Protein AF-A0ABD0SDE1-F1 (afdb_monomer)

InterPro domains:
  IPR009069 Cysteine alpha-hairpin motif superfamily [SSF47072] (12-41)

Solvent-accessible surface area (backbone atoms only — not comparable to full-atom values): 4621 Å² total; per-residue (Å²): 132,84,83,87,75,73,82,56,47,72,78,76,33,93,54,45,66,60,49,49,53,50,49,55,44,24,70,75,53,78,64,40,64,81,81,61,58,54,68,65,36,53,56,24,54,79,70,70,41,79,67,42,65,74,54,75,88,50,44,62,62,52,49,54,54,49,58,69,72,48,84,82,127

Organism: Loxostege sticticalis (NCBI:txid481309)

Radius of gyration: 16.27 Å; Cα contacts (8 Å, |Δi|>4): 23; chains: 1; bounding box: 40×29×38 Å

Sequence (73 aa):
MTKLINRDAARLNPCIKEQEQSYQCLNKNGFDHAKCEGKVYQDRKSKGLQPYMPNVDDRERIKEEYKKSVRFE

pLDDT: mean 83.59, std 8.62, range [49.09, 94.94]

Mean predicted aligned error: 8.44 Å

Structure (mmCIF, N/CA/C/O backbone):
data_AF-A0ABD0SDE1-F1
#
_entry.id   AF-A0ABD0SDE1-F1
#
loop_
_atom_site.group_PDB
_atom_site.id
_atom_site.type_symbol
_atom_site.label_atom_id
_atom_site.label_alt_id
_atom_site.label_comp_id
_atom_site.label_asym_id
_atom_site.label_entity_id
_atom_site.label_seq_id
_atom_site.pdbx_PDB_ins_code
_atom_site.Cartn_x
_atom_site.Cartn_y
_atom_site.Cartn_z
_atom_site.occupancy
_atom_site.B_iso_or_equiv
_atom_site.auth_seq_id
_atom_site.auth_comp_id
_atom_site.auth_asym_id
_atom_site.auth_atom_id
_atom_site.pdbx_PDB_model_num
ATOM 1 N N . MET A 1 1 ? 19.949 -15.273 -17.597 1.00 54.59 1 MET A N 1
ATOM 2 C CA . MET A 1 1 ? 19.394 -13.951 -17.960 1.00 54.59 1 MET A CA 1
ATOM 3 C C . MET A 1 1 ? 20.000 -12.904 -17.047 1.00 54.59 1 MET A C 1
ATOM 5 O O . MET A 1 1 ? 19.874 -13.021 -15.835 1.00 54.59 1 MET A O 1
ATOM 9 N N . THR A 1 2 ? 20.693 -11.923 -17.608 1.00 66.19 2 THR A N 1
ATOM 10 C CA . THR A 1 2 ? 21.217 -10.771 -16.867 1.00 66.19 2 THR A CA 1
ATOM 11 C C . THR A 1 2 ? 20.048 -9.864 -16.489 1.00 66.19 2 THR A C 1
ATOM 13 O O . THR A 1 2 ? 19.275 -9.455 -17.352 1.00 66.19 2 THR A O 1
ATOM 16 N N . LYS A 1 3 ? 19.873 -9.580 -15.194 1.00 74.50 3 LYS A N 1
ATOM 17 C CA . LYS A 1 3 ? 18.814 -8.687 -14.712 1.00 74.50 3 LYS A CA 1
ATOM 18 C C . LYS A 1 3 ? 19.126 -7.265 -15.192 1.00 74.50 3 LYS A C 1
ATOM 20 O O . LYS A 1 3 ? 20.134 -6.695 -14.785 1.00 74.50 3 LYS A O 1
ATOM 25 N N . LEU A 1 4 ? 18.289 -6.706 -16.065 1.00 77.81 4 LEU A N 1
ATOM 26 C CA . LEU A 1 4 ? 18.349 -5.290 -16.436 1.00 77.81 4 LEU A CA 1
ATOM 27 C C . LEU A 1 4 ? 17.966 -4.457 -15.204 1.00 77.81 4 LEU A C 1
ATOM 29 O O . LEU A 1 4 ? 16.879 -4.630 -14.655 1.00 77.81 4 LEU A O 1
ATOM 33 N N . ILE A 1 5 ? 18.872 -3.593 -14.740 1.00 76.75 5 ILE A N 1
ATOM 34 C CA . ILE A 1 5 ? 18.662 -2.738 -13.563 1.00 76.75 5 ILE A CA 1
ATOM 35 C C . ILE A 1 5 ? 18.631 -1.283 -14.023 1.00 76.75 5 ILE A C 1
ATOM 37 O O . ILE A 1 5 ? 19.645 -0.750 -14.472 1.00 76.75 5 ILE A O 1
ATOM 41 N N . ASN A 1 6 ? 17.480 -0.629 -13.869 1.00 80.69 6 ASN A N 1
ATOM 42 C CA . ASN A 1 6 ? 17.356 0.812 -14.059 1.00 80.69 6 ASN A CA 1
ATOM 43 C C . ASN A 1 6 ? 17.851 1.539 -12.795 1.00 80.69 6 ASN A C 1
ATOM 45 O O . ASN A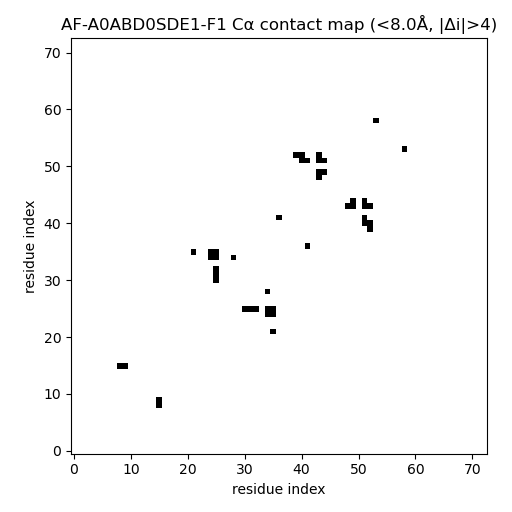 1 6 ? 17.132 1.624 -11.802 1.00 80.69 6 ASN A O 1
ATOM 49 N N . ARG A 1 7 ? 19.087 2.051 -12.829 1.00 80.44 7 ARG A N 1
ATOM 50 C CA . ARG A 1 7 ? 19.710 2.754 -11.690 1.00 80.44 7 ARG A CA 1
ATOM 51 C C . ARG A 1 7 ? 19.088 4.123 -11.403 1.00 80.44 7 ARG A C 1
ATOM 53 O O . ARG A 1 7 ? 19.187 4.603 -10.279 1.00 80.44 7 ARG A O 1
ATOM 60 N N . ASP A 1 8 ? 18.415 4.722 -12.381 1.00 85.38 8 ASP A N 1
ATOM 61 C CA . ASP A 1 8 ? 17.741 6.013 -12.232 1.00 85.38 8 ASP A CA 1
ATOM 62 C C . ASP A 1 8 ? 16.316 5.891 -11.684 1.00 85.38 8 ASP A C 1
ATOM 64 O O . ASP A 1 8 ? 15.722 6.899 -11.302 1.00 85.38 8 ASP A O 1
ATOM 68 N N . ALA A 1 9 ? 15.762 4.676 -11.598 1.00 80.69 9 ALA A N 1
ATOM 69 C CA . ALA A 1 9 ? 14.380 4.458 -11.174 1.00 80.69 9 ALA A CA 1
ATOM 70 C C . ALA A 1 9 ? 14.089 5.066 -9.794 1.00 80.69 9 ALA A C 1
ATOM 72 O O . ALA A 1 9 ? 13.078 5.738 -9.625 1.00 80.69 9 ALA A O 1
ATOM 73 N N . ALA A 1 10 ? 15.005 4.911 -8.835 1.00 78.50 10 ALA A N 1
ATOM 74 C CA . ALA A 1 10 ? 14.848 5.484 -7.499 1.00 78.50 10 ALA A CA 1
ATOM 75 C C . ALA A 1 10 ? 14.988 7.014 -7.458 1.00 78.50 10 ALA A C 1
ATOM 77 O O . ALA A 1 10 ? 14.462 7.651 -6.552 1.00 78.50 10 ALA A O 1
ATOM 78 N N . ARG A 1 11 ? 15.690 7.607 -8.431 1.00 81.94 11 ARG A N 1
ATOM 79 C CA . ARG A 1 11 ? 15.869 9.059 -8.539 1.00 81.94 11 ARG A CA 1
ATOM 80 C C . ARG A 1 11 ? 14.670 9.729 -9.208 1.00 81.94 11 ARG A C 1
ATOM 82 O O . ARG A 1 11 ? 14.297 10.828 -8.821 1.00 81.94 11 ARG A O 1
ATOM 89 N N . LEU A 1 12 ? 14.102 9.086 -10.228 1.00 87.25 12 LEU A N 1
ATOM 90 C CA . LEU A 1 12 ? 13.041 9.654 -11.066 1.00 87.25 12 LEU A CA 1
ATOM 91 C C . LEU A 1 12 ? 11.631 9.279 -10.599 1.00 87.25 12 LEU A C 1
ATOM 93 O O . LEU A 1 12 ? 10.689 10.009 -10.894 1.00 87.25 12 LEU A O 1
ATOM 97 N N . ASN A 1 13 ? 11.473 8.165 -9.879 1.00 80.69 13 ASN A N 1
ATOM 98 C CA . ASN A 1 13 ? 10.188 7.727 -9.353 1.00 80.69 13 ASN A CA 1
ATOM 99 C C . ASN A 1 13 ? 10.182 7.803 -7.816 1.00 80.69 13 ASN A C 1
ATOM 101 O O . ASN A 1 13 ? 10.667 6.878 -7.156 1.00 80.69 13 ASN A O 1
ATOM 105 N N . PRO A 1 14 ? 9.598 8.860 -7.225 1.00 84.81 14 PRO A N 1
ATOM 106 C CA . PRO A 1 14 ? 9.483 8.971 -5.772 1.00 84.81 14 PRO A CA 1
ATOM 107 C C . PRO A 1 14 ? 8.640 7.844 -5.152 1.00 84.81 14 PRO A C 1
ATOM 109 O O . PRO A 1 14 ? 8.788 7.570 -3.966 1.00 84.81 14 PRO A O 1
ATOM 112 N N . CYS A 1 15 ? 7.811 7.164 -5.950 1.00 85.19 15 CYS A N 1
ATOM 113 C CA . CYS A 1 15 ? 6.934 6.071 -5.537 1.00 85.19 15 CYS A CA 1
ATOM 114 C C . CYS A 1 15 ? 7.495 4.679 -5.885 1.00 85.19 15 CYS A C 1
ATOM 116 O O . CYS A 1 15 ? 6.739 3.707 -5.974 1.00 85.19 15 CYS A O 1
ATOM 118 N N . ILE A 1 16 ? 8.799 4.553 -6.166 1.00 87.75 16 ILE A N 1
ATOM 119 C CA . ILE A 1 16 ? 9.383 3.279 -6.619 1.00 87.75 16 ILE A CA 1
ATOM 120 C C . ILE A 1 16 ? 9.185 2.154 -5.592 1.00 87.75 16 ILE A C 1
ATOM 122 O O . ILE A 1 16 ? 8.954 1.007 -5.965 1.00 87.75 16 ILE A O 1
ATOM 126 N N . LYS A 1 17 ? 9.213 2.484 -4.294 1.00 86.25 17 LYS A N 1
ATOM 127 C CA . LYS A 1 17 ? 9.051 1.512 -3.205 1.00 86.25 17 LYS A CA 1
ATOM 128 C C . LYS A 1 17 ? 7.616 0.994 -3.150 1.00 86.25 17 LYS A C 1
ATOM 130 O O . LYS A 1 17 ? 7.390 -0.205 -3.025 1.00 86.25 17 LYS A O 1
ATOM 135 N N . GLU A 1 18 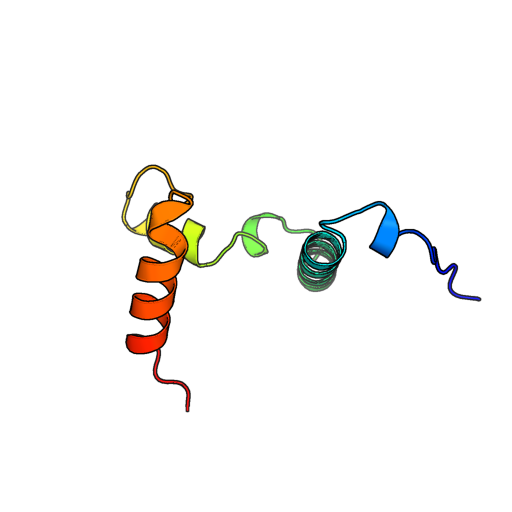? 6.651 1.893 -3.277 1.00 86.88 18 GLU A N 1
ATOM 136 C CA . GLU A 1 18 ? 5.217 1.614 -3.293 1.00 86.88 18 GLU A CA 1
ATOM 137 C C . GLU A 1 18 ? 4.841 0.804 -4.540 1.00 86.88 18 GLU A C 1
ATOM 139 O O . GLU A 1 18 ? 4.063 -0.152 -4.468 1.00 86.88 18 GLU A O 1
ATOM 144 N N . GLN A 1 19 ? 5.447 1.141 -5.680 1.00 88.88 19 GLN A N 1
ATOM 145 C CA . GLN A 1 19 ? 5.313 0.390 -6.921 1.00 88.88 19 GLN A CA 1
ATOM 146 C C . GLN A 1 19 ? 5.849 -1.041 -6.764 1.00 88.88 19 GLN A C 1
ATOM 148 O O . GLN A 1 19 ? 5.147 -1.998 -7.095 1.00 88.88 19 GLN A O 1
ATOM 153 N N . GLU A 1 20 ? 7.058 -1.211 -6.223 1.00 90.62 20 GLU A N 1
ATOM 154 C CA . GLU A 1 20 ? 7.646 -2.534 -5.987 1.00 90.62 20 GLU A CA 1
ATOM 155 C C . GLU A 1 20 ? 6.799 -3.381 -5.034 1.00 90.62 20 GLU A C 1
ATOM 157 O O . GLU A 1 20 ? 6.558 -4.554 -5.314 1.00 90.62 20 GLU A O 1
ATOM 162 N N . GLN A 1 21 ? 6.297 -2.798 -3.944 1.00 89.31 21 GLN A N 1
ATOM 163 C CA . GLN A 1 21 ? 5.402 -3.488 -3.010 1.00 89.31 21 GLN A CA 1
ATOM 164 C C . GLN A 1 21 ? 4.112 -3.955 -3.694 1.00 89.31 21 GLN A C 1
ATOM 166 O O . GLN A 1 21 ? 3.677 -5.093 -3.491 1.00 89.31 21 GLN A O 1
ATOM 171 N N . SER A 1 22 ? 3.534 -3.110 -4.549 1.00 88.44 22 SER A N 1
ATOM 172 C CA . SER A 1 22 ? 2.333 -3.442 -5.319 1.00 88.44 22 SER A CA 1
ATOM 173 C C . SER A 1 22 ? 2.592 -4.615 -6.267 1.00 88.44 22 SER A C 1
ATOM 175 O O . SER A 1 22 ? 1.846 -5.595 -6.263 1.00 88.44 22 SER A O 1
ATOM 177 N N . TYR A 1 23 ? 3.698 -4.583 -7.017 1.00 92.00 23 TYR A N 1
ATOM 178 C CA . TYR A 1 23 ? 4.075 -5.685 -7.906 1.00 92.00 23 TYR A CA 1
ATOM 179 C C . TYR A 1 23 ? 4.396 -6.974 -7.154 1.00 92.00 23 TYR A C 1
ATOM 181 O O . TYR A 1 23 ? 4.001 -8.052 -7.591 1.00 92.00 23 TYR A O 1
ATOM 189 N N . GLN A 1 24 ? 5.070 -6.890 -6.006 1.00 93.31 24 GLN A N 1
ATOM 190 C CA . GLN A 1 24 ? 5.331 -8.059 -5.169 1.00 93.31 24 GLN A CA 1
ATOM 191 C C . GLN A 1 24 ? 4.032 -8.711 -4.687 1.00 93.31 24 GLN A C 1
ATOM 193 O O . GLN A 1 24 ? 3.942 -9.938 -4.681 1.00 93.31 24 GLN A O 1
ATOM 198 N N . CYS A 1 25 ? 3.029 -7.916 -4.306 1.00 92.94 25 CYS A N 1
ATOM 199 C CA . CYS A 1 25 ? 1.719 -8.437 -3.933 1.00 92.94 25 CYS A CA 1
ATOM 200 C C . CYS A 1 25 ? 1.010 -9.102 -5.122 1.00 92.94 25 CYS A C 1
ATOM 202 O O . CYS A 1 25 ? 0.555 -10.240 -4.999 1.00 92.94 25 CYS A O 1
ATOM 204 N N . LEU A 1 26 ? 0.965 -8.434 -6.278 1.00 93.56 26 LEU A N 1
ATOM 205 C CA . LEU A 1 26 ? 0.299 -8.949 -7.478 1.00 93.56 26 LEU A CA 1
ATOM 206 C C . LEU A 1 26 ? 0.931 -10.259 -7.958 1.00 93.56 26 LEU A C 1
ATOM 208 O O . LEU A 1 26 ? 0.219 -11.236 -8.179 1.00 93.56 26 LEU A O 1
ATOM 212 N N . ASN A 1 27 ? 2.263 -10.322 -8.023 1.00 94.94 27 ASN A N 1
ATOM 213 C CA . ASN A 1 27 ? 2.986 -11.523 -8.446 1.00 94.94 27 ASN A CA 1
ATOM 214 C C . ASN A 1 27 ? 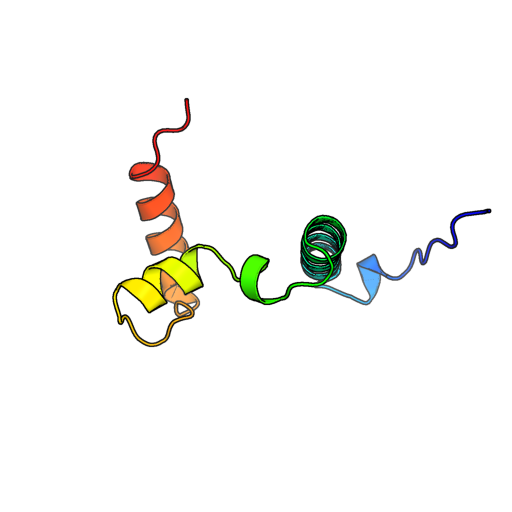2.703 -12.726 -7.532 1.00 94.94 27 ASN A C 1
ATOM 216 O O . ASN A 1 27 ? 2.624 -13.853 -8.010 1.00 94.94 27 ASN A O 1
ATOM 220 N N . LYS A 1 28 ? 2.526 -12.501 -6.223 1.00 94.44 28 LYS A N 1
ATOM 221 C CA . LYS A 1 28 ? 2.192 -13.565 -5.259 1.00 94.44 28 LYS A CA 1
ATOM 222 C C . LYS A 1 28 ? 0.733 -14.014 -5.341 1.00 94.44 28 LYS A C 1
ATOM 224 O O . LYS A 1 28 ? 0.436 -15.155 -5.009 1.00 94.44 28 LYS A O 1
ATOM 229 N N . ASN A 1 29 ? -0.165 -13.128 -5.763 1.00 92.88 29 ASN A N 1
ATOM 230 C CA . ASN A 1 29 ? -1.611 -13.349 -5.748 1.00 92.88 29 ASN A CA 1
ATOM 231 C C . ASN A 1 29 ? -2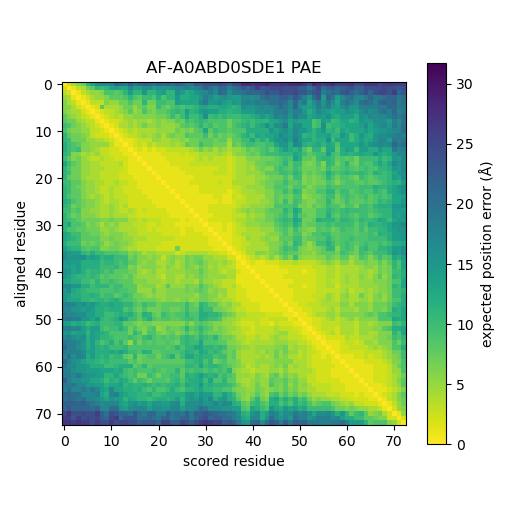.208 -13.653 -7.130 1.00 92.88 29 ASN A C 1
ATOM 233 O O . ASN A 1 29 ? -3.427 -13.614 -7.281 1.00 92.88 29 ASN A O 1
ATOM 237 N N . GLY A 1 30 ? -1.380 -13.950 -8.137 1.00 94.06 30 GLY A N 1
ATOM 238 C CA . GLY A 1 30 ? -1.857 -14.247 -9.492 1.00 94.06 30 GLY A CA 1
ATOM 239 C C . GLY A 1 30 ? -2.468 -13.032 -10.195 1.00 94.06 30 GLY A C 1
ATOM 240 O O . GLY A 1 30 ? -3.429 -13.181 -10.938 1.00 94.06 30 GLY A O 1
ATOM 241 N N . PHE A 1 31 ? -1.926 -11.839 -9.936 1.00 91.06 31 PHE A N 1
ATOM 242 C CA . PHE A 1 31 ? -2.397 -10.551 -10.464 1.00 91.06 31 PHE A CA 1
ATOM 243 C C . PHE A 1 31 ? -3.826 -10.166 -10.047 1.00 91.06 31 PHE A C 1
ATOM 245 O O . PHE A 1 31 ? -4.439 -9.286 -10.645 1.00 91.06 31 PHE A O 1
ATOM 252 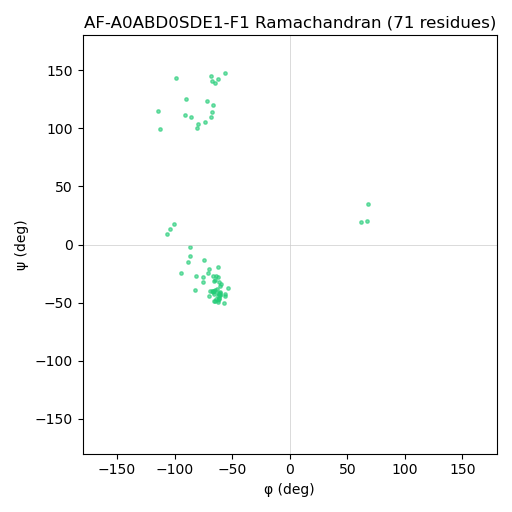N N . ASP A 1 32 ? -4.345 -10.772 -8.977 1.00 91.25 32 ASP A N 1
ATOM 253 C CA . ASP A 1 32 ? -5.607 -10.368 -8.366 1.00 91.25 32 ASP A CA 1
ATOM 254 C C . ASP A 1 32 ? -5.435 -9.052 -7.590 1.00 91.25 32 ASP A C 1
ATOM 256 O O . ASP A 1 32 ? -4.864 -9.007 -6.495 1.00 91.25 32 ASP A O 1
ATOM 260 N N . HIS A 1 33 ? -5.941 -7.966 -8.172 1.00 86.12 33 HIS A N 1
ATOM 261 C CA . HIS A 1 33 ? -5.868 -6.628 -7.592 1.00 86.12 33 HIS A CA 1
ATOM 262 C C . HIS A 1 33 ? -6.661 -6.491 -6.285 1.00 86.12 33 HIS A C 1
ATOM 264 O O . HIS A 1 33 ? -6.236 -5.736 -5.410 1.00 86.12 33 HIS A O 1
ATOM 270 N N . ALA A 1 34 ? -7.761 -7.234 -6.109 1.00 86.31 34 ALA A N 1
ATOM 271 C CA . ALA A 1 34 ? -8.599 -7.125 -4.914 1.00 86.31 34 ALA A CA 1
ATOM 272 C C . ALA A 1 34 ? -7.851 -7.589 -3.653 1.00 86.31 34 ALA A C 1
ATOM 274 O O . ALA A 1 34 ? -8.039 -7.043 -2.567 1.00 86.31 34 ALA A O 1
ATOM 275 N N . LYS A 1 35 ? -6.933 -8.552 -3.804 1.00 85.31 35 LYS A N 1
ATOM 276 C CA . LYS A 1 35 ? -6.075 -9.054 -2.716 1.00 85.31 35 LYS A CA 1
ATOM 277 C C . LYS A 1 35 ? -4.954 -8.098 -2.314 1.00 85.31 35 LYS A C 1
ATOM 279 O O . LYS A 1 35 ? -4.326 -8.305 -1.278 1.00 85.31 35 LYS A O 1
ATOM 284 N N . CYS A 1 36 ? -4.697 -7.073 -3.122 1.00 87.69 36 CYS A N 1
ATOM 285 C CA . CYS A 1 36 ? -3.642 -6.089 -2.893 1.00 87.69 36 CYS A CA 1
ATOM 286 C C . CYS A 1 36 ? -4.181 -4.725 -2.445 1.00 87.69 36 CYS A C 1
ATOM 288 O O . CYS A 1 36 ? -3.416 -3.765 -2.344 1.00 87.69 36 CYS A O 1
ATOM 290 N N . GLU A 1 37 ? -5.477 -4.632 -2.134 1.00 83.31 37 GLU A N 1
ATOM 291 C CA . GLU A 1 37 ? -6.043 -3.451 -1.490 1.00 83.31 37 GLU A CA 1
ATOM 292 C C . GLU A 1 37 ? -5.512 -3.296 -0.053 1.00 83.31 37 GLU A C 1
ATOM 294 O O . GLU A 1 37 ? -5.334 -4.260 0.696 1.00 83.31 37 GLU A O 1
ATOM 299 N N . GLY A 1 38 ? -5.243 -2.053 0.357 1.00 79.88 38 GLY A N 1
ATOM 300 C CA . GLY A 1 38 ? -4.681 -1.767 1.675 1.00 79.88 38 GLY A CA 1
ATOM 301 C C . GLY A 1 38 ? -5.632 -2.146 2.815 1.00 79.88 38 GLY A C 1
ATOM 302 O O . GLY A 1 38 ? -6.824 -1.845 2.769 1.00 79.88 38 GLY A O 1
ATOM 303 N N . LYS A 1 39 ? -5.098 -2.726 3.899 1.00 80.75 39 LYS A N 1
ATOM 304 C CA . LYS A 1 39 ? -5.893 -3.143 5.074 1.00 80.75 39 LYS A CA 1
ATOM 305 C C . LYS A 1 39 ? -6.754 -2.021 5.662 1.00 80.75 39 LYS A C 1
ATOM 307 O O . LYS A 1 39 ? -7.880 -2.270 6.066 1.00 80.75 39 LYS A O 1
ATOM 312 N N . VAL A 1 40 ? -6.244 -0.788 5.673 1.00 79.25 40 VAL A N 1
ATOM 313 C CA . VAL A 1 40 ? -6.981 0.386 6.172 1.00 79.25 40 VAL A CA 1
ATOM 314 C C . VAL A 1 40 ? -8.187 0.709 5.288 1.00 79.25 40 VAL A C 1
ATOM 316 O O . VAL A 1 40 ? -9.250 1.041 5.802 1.00 79.25 40 VAL A O 1
ATOM 319 N N . TYR A 1 41 ? -8.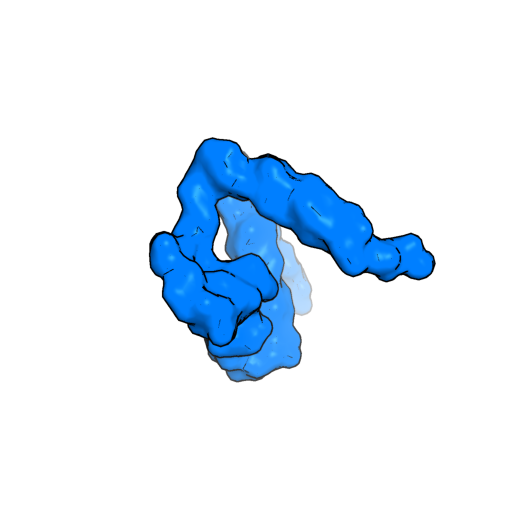037 0.586 3.967 1.00 84.19 41 TYR A N 1
ATOM 320 C CA . TYR A 1 41 ? -9.138 0.785 3.026 1.00 84.19 41 TYR A CA 1
ATOM 321 C C . TYR A 1 41 ? -10.225 -0.272 3.242 1.00 84.19 41 TYR A C 1
ATOM 323 O O . TYR A 1 41 ? -11.398 0.067 3.372 1.00 84.19 41 TYR A O 1
ATOM 331 N N . GLN A 1 42 ? -9.821 -1.539 3.357 1.00 84.50 42 GLN A N 1
ATOM 332 C CA . GLN A 1 42 ? -10.721 -2.666 3.598 1.00 84.50 42 GLN A CA 1
ATOM 333 C C . GLN A 1 42 ? -11.469 -2.541 4.933 1.00 84.50 42 GLN A C 1
ATOM 335 O O . GLN A 1 42 ? -12.691 -2.654 4.953 1.00 84.50 42 GLN A O 1
ATOM 340 N N . ASP A 1 43 ? -10.766 -2.209 6.019 1.00 85.31 43 ASP A N 1
ATOM 341 C CA . ASP A 1 43 ? -11.361 -1.987 7.345 1.00 85.31 43 ASP A CA 1
ATOM 342 C C . ASP A 1 43 ? -12.371 -0.825 7.349 1.00 85.31 43 ASP A C 1
ATOM 344 O O . ASP A 1 43 ? -13.463 -0.927 7.908 1.00 85.31 43 ASP A O 1
ATOM 348 N N . ARG A 1 44 ? -12.052 0.289 6.680 1.00 88.25 44 ARG A N 1
ATOM 349 C CA . ARG A 1 44 ? -12.976 1.431 6.573 1.00 88.25 44 ARG A CA 1
ATOM 350 C C . ARG A 1 44 ? -14.181 1.107 5.701 1.00 88.25 44 ARG A C 1
ATOM 352 O O . ARG A 1 44 ? -15.297 1.480 6.055 1.00 88.25 44 ARG A O 1
ATOM 359 N N . LYS A 1 45 ? -13.973 0.388 4.595 1.00 88.25 45 LYS A N 1
ATOM 360 C CA . LYS A 1 45 ? -15.039 -0.079 3.702 1.00 88.25 45 LYS A CA 1
ATOM 361 C C . LYS A 1 45 ? -15.989 -1.035 4.422 1.00 88.25 45 LYS A C 1
ATOM 363 O O . LYS A 1 45 ? -17.197 -0.843 4.324 1.00 88.25 45 LYS A O 1
ATOM 368 N N . SER A 1 46 ? -15.475 -1.992 5.198 1.00 89.69 46 SER A N 1
ATOM 369 C CA . SER A 1 46 ? -16.307 -2.922 5.975 1.00 89.69 46 SER A CA 1
ATOM 370 C C . SER A 1 46 ? -17.084 -2.230 7.098 1.00 89.69 46 SER A C 1
ATOM 372 O O . SER A 1 46 ? -18.165 -2.684 7.458 1.00 89.69 46 SER A O 1
ATOM 374 N N . LYS A 1 47 ? -16.567 -1.112 7.624 1.00 91.00 47 LYS A N 1
ATOM 375 C CA . LYS A 1 47 ? -17.246 -0.259 8.616 1.00 91.00 47 LYS A CA 1
ATOM 376 C C . LYS A 1 47 ? -18.163 0.808 8.001 1.00 91.00 47 LYS A C 1
ATOM 378 O O . LYS A 1 47 ? -18.772 1.570 8.745 1.00 91.00 47 LYS A O 1
ATOM 383 N N . GLY A 1 48 ? -18.242 0.911 6.671 1.00 93.19 48 GLY A N 1
ATOM 384 C CA . GLY A 1 48 ? -19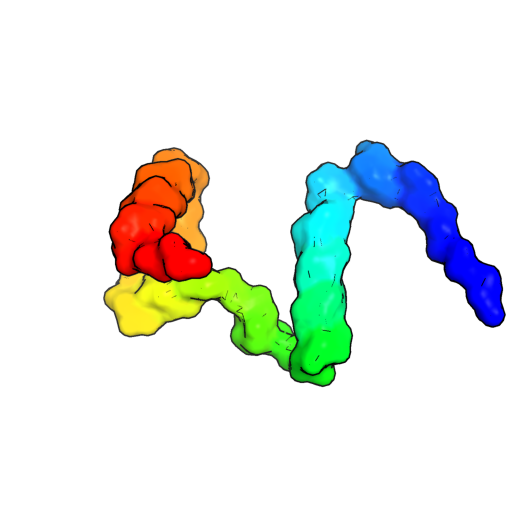.032 1.944 5.989 1.00 93.19 48 GLY A CA 1
ATOM 385 C C . GLY A 1 48 ? -18.505 3.378 6.164 1.00 93.19 48 GLY A C 1
ATOM 386 O O . GLY A 1 48 ? -19.256 4.330 5.970 1.00 93.19 48 GLY A O 1
ATOM 387 N N . LEU A 1 49 ? -17.229 3.560 6.525 1.00 86.88 49 LEU A N 1
ATOM 388 C CA . LEU A 1 49 ? -16.624 4.869 6.798 1.00 86.88 49 LEU A CA 1
ATOM 389 C C . LEU A 1 49 ? -16.120 5.532 5.507 1.00 86.88 49 LEU A C 1
ATOM 391 O O . LEU A 1 49 ? -15.109 5.106 4.943 1.00 86.88 49 LEU A O 1
ATOM 395 N N . GLN A 1 50 ? -16.783 6.604 5.062 1.00 86.94 50 GLN A N 1
ATOM 396 C CA . GLN A 1 50 ? -16.335 7.424 3.929 1.00 86.94 50 GLN A CA 1
ATOM 397 C C . GLN A 1 50 ? -15.592 8.701 4.383 1.00 86.94 50 GLN A C 1
ATOM 399 O O . GLN A 1 50 ? -15.967 9.283 5.399 1.00 86.94 50 GLN A O 1
ATOM 404 N N . PRO A 1 51 ? -14.543 9.149 3.656 1.00 87.19 51 PRO A N 1
ATOM 405 C CA . PRO A 1 51 ? -13.905 8.476 2.518 1.00 87.19 51 PRO A CA 1
ATOM 406 C C . PRO A 1 51 ? -13.157 7.199 2.948 1.00 87.19 51 PRO A C 1
ATOM 408 O O . PRO A 1 51 ? -12.580 7.138 4.035 1.00 87.19 51 PRO A O 1
ATOM 411 N N . TYR A 1 52 ? -13.151 6.161 2.102 1.00 85.88 52 TYR A N 1
ATOM 412 C CA . TYR A 1 52 ? -12.498 4.879 2.426 1.00 85.88 52 TYR A CA 1
ATOM 413 C C . TYR A 1 52 ? -10.980 5.014 2.604 1.00 85.88 52 TYR A C 1
ATOM 415 O O . TYR A 1 52 ? -10.373 4.269 3.366 1.00 85.88 52 TYR A O 1
ATOM 423 N N . MET A 1 53 ? -10.368 5.999 1.946 1.00 82.06 53 MET A N 1
ATOM 424 C CA . MET A 1 53 ? -8.991 6.407 2.200 1.00 82.06 53 MET A CA 1
ATOM 425 C C . MET A 1 53 ? -8.988 7.505 3.275 1.00 82.06 53 MET A C 1
ATOM 427 O O . MET A 1 53 ? -9.666 8.514 3.080 1.00 82.06 53 MET A O 1
ATOM 431 N N . PRO A 1 54 ? -8.246 7.361 4.387 1.00 84.38 54 PRO A N 1
ATOM 432 C CA . PRO A 1 54 ? -8.144 8.423 5.379 1.00 84.38 54 PRO A CA 1
ATOM 433 C C . PRO A 1 54 ? -7.513 9.692 4.800 1.00 84.38 54 PRO A C 1
ATOM 435 O O . PRO A 1 54 ? -6.544 9.618 4.025 1.00 84.38 54 PRO A O 1
ATOM 438 N N . ASN A 1 55 ? -8.025 10.842 5.244 1.00 86.62 55 ASN A N 1
ATOM 439 C CA . ASN A 1 55 ? -7.398 12.139 5.009 1.00 86.62 55 ASN A CA 1
ATOM 440 C C . ASN A 1 55 ? -5.966 12.138 5.535 1.00 86.62 55 ASN A C 1
ATOM 442 O O . ASN A 1 55 ? -5.663 11.457 6.512 1.00 86.62 55 ASN A O 1
ATOM 446 N N . VAL A 1 56 ? -5.089 12.884 4.862 1.00 84.25 56 VAL A N 1
ATOM 447 C CA . VAL A 1 56 ? -3.648 12.910 5.158 1.00 84.25 56 VAL A CA 1
ATOM 448 C C . VAL A 1 56 ? -3.395 13.285 6.618 1.00 84.25 56 VAL A C 1
ATOM 450 O O . VAL A 1 56 ? -2.654 12.568 7.288 1.00 84.25 56 VAL A O 1
ATOM 453 N N . ASP A 1 57 ? -4.100 14.300 7.119 1.00 87.88 57 ASP A N 1
ATOM 454 C CA . ASP A 1 57 ? -3.977 14.803 8.494 1.00 87.88 57 ASP A CA 1
ATOM 455 C C . ASP A 1 57 ? -4.360 13.755 9.556 1.00 87.88 57 ASP A C 1
ATOM 457 O O . ASP A 1 57 ? -3.824 13.743 10.661 1.00 87.88 57 ASP A O 1
ATOM 461 N N . ASP A 1 58 ? -5.244 12.814 9.212 1.00 83.31 58 ASP A N 1
ATOM 462 C CA . ASP A 1 58 ? -5.708 11.763 10.120 1.00 83.31 58 ASP A CA 1
ATOM 463 C C . ASP A 1 58 ? -4.828 10.503 10.103 1.00 83.31 58 ASP A C 1
ATOM 465 O O . ASP A 1 58 ? -4.959 9.642 10.981 1.00 83.31 58 ASP A O 1
ATOM 469 N N . ARG A 1 59 ? -3.947 10.342 9.104 1.00 84.38 59 ARG A N 1
ATOM 470 C CA . ARG A 1 59 ? -3.208 9.083 8.889 1.00 84.38 59 ARG A CA 1
ATOM 471 C C . ARG A 1 59 ? -2.307 8.730 10.060 1.00 84.38 59 ARG A C 1
ATOM 473 O O . ARG A 1 59 ? -2.245 7.556 10.421 1.00 84.38 59 ARG A O 1
ATOM 480 N N . GLU A 1 60 ? -1.614 9.707 10.637 1.00 86.12 60 GLU A N 1
ATOM 481 C CA . GLU A 1 60 ? -0.709 9.458 11.762 1.00 86.12 60 GLU A CA 1
ATOM 482 C C . GLU A 1 60 ? -1.481 9.006 12.999 1.00 86.12 60 GLU A C 1
ATOM 484 O O . GLU A 1 60 ? -1.181 7.951 13.556 1.00 86.12 60 GLU A O 1
ATOM 489 N N . ARG A 1 61 ? -2.550 9.727 13.353 1.00 87.31 61 ARG A N 1
ATOM 490 C CA . ARG A 1 61 ? -3.419 9.378 14.481 1.00 87.31 61 ARG A CA 1
ATOM 491 C C . ARG A 1 61 ? -4.003 7.970 14.337 1.00 87.31 61 ARG A C 1
ATOM 493 O O . ARG A 1 61 ? -3.859 7.156 15.245 1.00 87.31 61 ARG A O 1
ATOM 500 N N . ILE A 1 62 ? -4.589 7.651 13.180 1.00 82.75 62 ILE A N 1
ATOM 501 C CA . ILE A 1 62 ? -5.180 6.328 12.905 1.00 82.75 62 ILE A CA 1
ATOM 502 C C . ILE A 1 62 ? -4.114 5.224 12.945 1.00 82.75 62 ILE A C 1
ATOM 504 O O . ILE A 1 62 ? -4.370 4.124 13.437 1.00 82.75 62 ILE A O 1
ATOM 508 N N . LYS A 1 63 ? -2.903 5.494 12.441 1.00 81.94 63 LYS A N 1
ATOM 509 C CA . LYS A 1 63 ? -1.798 4.529 12.461 1.00 81.94 63 LYS A CA 1
ATOM 510 C C . LYS A 1 63 ? -1.340 4.230 13.887 1.00 81.94 63 LYS A C 1
ATOM 512 O O . LYS A 1 63 ? -1.103 3.066 14.203 1.00 81.94 63 LYS A O 1
ATOM 517 N N . GLU A 1 64 ? -1.234 5.245 14.738 1.00 85.94 64 GLU A N 1
ATOM 518 C CA . GLU A 1 64 ? -0.880 5.063 16.148 1.00 85.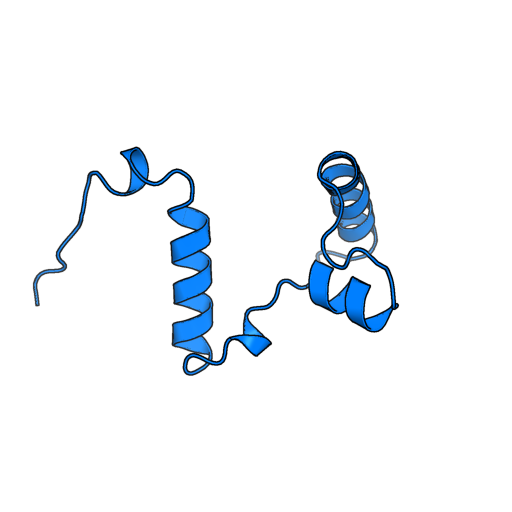94 64 GLU A CA 1
ATOM 519 C C . GLU A 1 64 ? -1.982 4.332 16.927 1.00 85.94 64 GLU A C 1
ATOM 521 O O . GLU A 1 64 ? -1.683 3.437 17.716 1.00 85.94 64 GLU A O 1
ATOM 526 N N . GLU A 1 65 ? -3.257 4.631 16.664 1.00 84.31 65 GLU A N 1
ATOM 527 C CA . GLU A 1 65 ? -4.392 3.883 17.223 1.00 84.31 65 GLU A CA 1
ATOM 528 C C . GLU A 1 65 ? -4.359 2.400 16.806 1.00 84.31 65 GLU A C 1
ATOM 530 O O . GLU A 1 65 ? -4.518 1.516 17.649 1.00 84.31 65 GLU A O 1
ATOM 535 N N . TYR A 1 66 ? -4.074 2.106 15.532 1.00 77.56 66 TYR A N 1
ATOM 536 C CA . TYR A 1 66 ? -3.973 0.732 15.026 1.00 77.56 66 TYR A CA 1
ATOM 537 C C . TYR A 1 66 ? -2.781 -0.036 15.618 1.00 77.56 66 TYR A C 1
ATOM 539 O O . TYR A 1 66 ? -2.905 -1.204 15.976 1.00 77.56 66 TYR A O 1
ATOM 547 N N . LYS A 1 67 ? -1.617 0.609 15.769 1.00 79.50 67 LYS A N 1
ATOM 548 C CA . LYS A 1 67 ? -0.454 -0.015 16.426 1.00 79.50 67 LYS A CA 1
ATOM 549 C C . LYS A 1 67 ? -0.737 -0.388 17.882 1.00 79.50 67 LYS A C 1
ATOM 551 O O . LYS A 1 67 ? -0.175 -1.361 18.364 1.00 79.50 67 LYS A O 1
ATOM 556 N N . LYS A 1 68 ? -1.577 0.386 18.579 1.00 82.88 68 LYS A N 1
ATOM 557 C CA . LYS A 1 68 ? -1.983 0.106 19.966 1.00 82.88 68 LYS A CA 1
ATOM 558 C C . LYS A 1 68 ? -3.003 -1.027 20.063 1.00 82.88 68 LYS A C 1
ATOM 560 O O . LYS A 1 68 ? -3.014 -1.733 21.065 1.00 82.88 68 LYS A O 1
ATOM 565 N N . SER A 1 69 ? -3.868 -1.187 19.059 1.00 75.25 69 SER A N 1
ATOM 566 C CA . SER A 1 69 ? -4.893 -2.238 19.052 1.00 75.25 69 SER A CA 1
ATOM 567 C C . SER A 1 69 ? -4.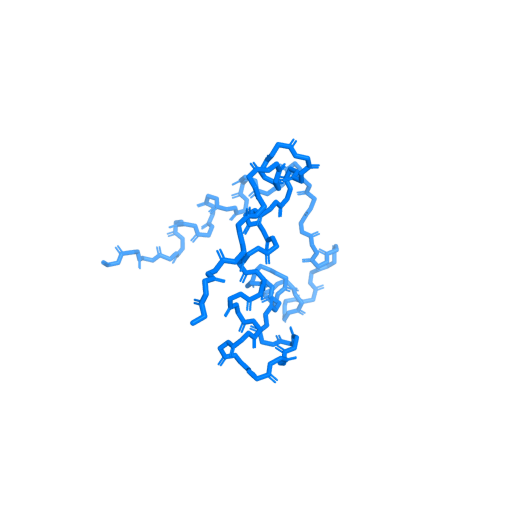361 -3.603 18.612 1.00 75.25 69 SER A C 1
ATOM 569 O O . SER A 1 69 ? -4.889 -4.629 19.037 1.00 75.25 69 SER A O 1
ATOM 571 N N . VAL A 1 70 ? -3.303 -3.638 17.796 1.00 72.38 70 VAL A N 1
ATOM 572 C CA . VAL A 1 70 ? -2.633 -4.877 17.390 1.00 72.38 70 VAL A CA 1
ATOM 573 C C . VAL A 1 70 ? -1.502 -5.186 18.367 1.00 72.38 70 VAL A C 1
ATOM 575 O O . VAL A 1 70 ? -0.493 -4.487 18.408 1.00 72.38 70 VAL A O 1
ATOM 578 N N . ARG A 1 71 ? -1.652 -6.256 19.152 1.00 61.41 71 ARG A N 1
ATOM 579 C CA . ARG A 1 71 ? -0.567 -6.786 19.984 1.00 61.41 71 ARG A CA 1
ATOM 580 C C . ARG A 1 71 ? 0.494 -7.376 19.048 1.00 61.41 71 ARG A C 1
ATOM 582 O O . ARG A 1 71 ? 0.229 -8.364 18.371 1.00 61.41 71 ARG A O 1
ATOM 589 N N . PHE A 1 72 ? 1.653 -6.732 18.955 1.00 58.75 72 PHE A N 1
ATOM 590 C CA . PHE A 1 72 ? 2.821 -7.324 18.309 1.00 58.75 72 PHE A CA 1
ATOM 591 C C . PHE A 1 72 ? 3.444 -8.288 19.324 1.00 58.75 72 PHE A C 1
ATOM 593 O O . PHE A 1 72 ? 4.007 -7.833 20.320 1.00 58.75 72 PHE A O 1
ATOM 600 N N . GLU A 1 73 ? 3.232 -9.590 19.129 1.00 49.09 73 GLU A N 1
ATOM 601 C CA . GLU A 1 73 ? 4.006 -10.650 19.796 1.00 49.09 73 GLU A CA 1
ATOM 602 C C . GLU A 1 73 ? 5.371 -10.825 19.125 1.00 49.09 73 GLU A C 1
ATOM 604 O O . GLU A 1 73 ? 5.438 -10.695 17.877 1.00 49.09 73 GLU A O 1
#

Foldseek 3Di:
DDDDDDPCCVVPPVCSVVVVLQVVQCVVVVNPNVSSDDPQLVVCVVVVHPPSDDDPVCVVVVVVVVVVVDDDD

Secondary structure (DSSP, 8-state):
------TTHHHH-TTHHHHHHHHHHHHHTTT-GGGGS-HHHHHHHHTT-SSSSPPHHHHHHHHHHHHHHS---